Protein AF-A0A238FMV2-F1 (afdb_monomer_lite)

Sequence (104 aa):
MTIPTDPSYLFFLGNPSGGSLRYLTVKKAASAPKCGDCKIALPGIPALRPRQYAQISKRQKTVQRAYGGSRCAKCVRDRIVRSFLVEEAKIVKKVLKSQTQGKK

Radius of gyration: 26.37 Å; chains: 1; bounding box: 66×30×81 Å

pLDDT: mean 85.09, std 14.66, range [34.59, 98.06]

InterPro domains:
  IPR008195 Large ribosomal subunit protein eL34 [PF01199] (17-85)
  IPR008195 Large ribosomal subunit protein eL34 [PR01250] (17-34)
  IPR008195 Large ribosomal subunit protein eL34 [PR01250] (35-45)
  IPR008195 Large ribosomal subunit protein eL34 [PR01250] (55-77)
  IPR008195 Large ribosomal subunit protein eL34 [PTHR10759] (17-102)
  IPR038562 Large ribosomal subunit protein eL34, C-terminal domain superfamily [G3DSA:6.20.340.10] (28-104)

Structure (mmCIF, N/CA/C/O backbone):
data_AF-A0A238FMV2-F1
#
_entry.id   AF-A0A238FMV2-F1
#
loop_
_atom_site.group_PDB
_atom_site.id
_atom_site.type_symbol
_atom_site.label_atom_id
_atom_site.label_alt_id
_atom_site.label_comp_id
_atom_site.label_asym_id
_atom_site.label_entity_id
_atom_site.label_seq_id
_atom_site.pdbx_PDB_ins_code
_atom_site.Cartn_x
_atom_site.Cartn_y
_atom_site.Cartn_z
_atom_site.occupancy
_atom_site.B_iso_or_equiv
_atom_site.auth_seq_id
_atom_site.auth_comp_id
_atom_site.auth_asym_id
_atom_site.auth_atom_id
_atom_site.pdbx_PDB_model_num
ATOM 1 N N . MET A 1 1 ? 40.118 -20.876 -16.686 1.00 41.03 1 MET A N 1
ATOM 2 C CA . MET A 1 1 ? 39.629 -19.491 -16.849 1.00 41.03 1 MET A CA 1
ATOM 3 C C . MET A 1 1 ? 38.326 -19.377 -16.085 1.00 41.03 1 MET A C 1
ATOM 5 O O . MET A 1 1 ? 37.310 -19.899 -16.522 1.00 41.03 1 MET A O 1
ATOM 9 N N . THR A 1 2 ? 38.403 -18.837 -14.876 1.00 34.59 2 THR A N 1
ATOM 10 C CA . THR A 1 2 ? 37.276 -18.679 -13.958 1.00 34.59 2 THR A CA 1
ATOM 11 C C . THR A 1 2 ? 36.292 -17.677 -14.548 1.00 34.59 2 THR A C 1
ATOM 13 O O . THR A 1 2 ? 36.597 -16.494 -14.666 1.00 34.59 2 THR A O 1
ATOM 16 N N . ILE A 1 3 ? 35.119 -18.157 -14.960 1.00 47.84 3 ILE A N 1
ATOM 17 C CA . ILE A 1 3 ? 33.986 -17.290 -15.279 1.00 47.84 3 ILE A CA 1
ATOM 18 C C . ILE A 1 3 ? 33.648 -16.563 -13.970 1.00 47.84 3 ILE A C 1
ATOM 20 O O . ILE A 1 3 ? 33.321 -17.242 -12.994 1.00 47.84 3 ILE A O 1
ATOM 24 N N . PRO A 1 4 ? 33.772 -15.228 -13.889 1.00 47.28 4 PRO A N 1
ATOM 25 C CA . PRO A 1 4 ? 33.411 -14.507 -12.681 1.00 47.28 4 PRO A CA 1
ATOM 26 C C . PRO A 1 4 ? 31.911 -14.700 -12.443 1.00 47.28 4 PRO A C 1
ATOM 28 O O . PRO A 1 4 ? 31.076 -14.211 -13.200 1.00 47.28 4 PRO A O 1
ATOM 31 N N . THR A 1 5 ? 31.563 -15.426 -11.383 1.00 48.72 5 THR A N 1
ATOM 32 C CA . THR A 1 5 ? 30.194 -15.657 -10.894 1.00 48.72 5 THR A CA 1
ATOM 33 C C . THR A 1 5 ? 29.615 -14.420 -10.201 1.00 48.72 5 THR A C 1
ATOM 35 O O . THR A 1 5 ? 28.822 -14.531 -9.268 1.00 48.72 5 THR A O 1
ATOM 38 N N . ASP A 1 6 ? 30.018 -13.227 -10.632 1.00 55.88 6 ASP A N 1
ATOM 39 C CA . ASP A 1 6 ? 29.509 -11.967 -10.119 1.00 55.88 6 ASP A CA 1
ATOM 40 C C . ASP A 1 6 ? 28.157 -11.667 -10.783 1.00 55.88 6 ASP A C 1
ATOM 42 O O . ASP A 1 6 ? 28.106 -11.421 -11.993 1.00 55.88 6 ASP A O 1
ATOM 46 N N . PRO A 1 7 ? 27.041 -11.577 -10.029 1.00 56.53 7 PRO A N 1
ATOM 47 C CA . PRO A 1 7 ? 25.712 -11.309 -10.591 1.00 56.53 7 PRO A CA 1
ATOM 48 C C . PRO A 1 7 ? 25.596 -9.948 -11.304 1.00 56.53 7 PRO A C 1
ATOM 50 O O . PRO A 1 7 ? 24.514 -9.570 -11.749 1.00 56.53 7 PRO A O 1
ATOM 53 N N . SER A 1 8 ? 26.663 -9.139 -11.305 1.00 56.69 8 SER A N 1
ATOM 54 C CA . SER A 1 8 ? 26.816 -7.841 -11.981 1.00 56.69 8 SER A CA 1
ATOM 55 C C . SER A 1 8 ? 27.018 -7.926 -13.481 1.00 56.69 8 SER A C 1
ATOM 57 O O . SER A 1 8 ? 26.703 -6.939 -14.143 1.00 56.69 8 SER A O 1
ATOM 59 N N . TYR A 1 9 ? 27.472 -9.059 -14.011 1.00 55.94 9 TYR A N 1
ATOM 60 C CA . TYR A 1 9 ? 27.842 -9.183 -15.417 1.00 55.94 9 TYR A CA 1
ATOM 61 C C . TYR A 1 9 ? 27.032 -10.280 -16.100 1.00 55.94 9 TYR A C 1
ATOM 63 O O . TYR A 1 9 ? 27.497 -11.394 -16.313 1.00 55.94 9 TYR A O 1
ATOM 71 N N . LEU A 1 10 ? 25.783 -9.955 -16.439 1.00 58.50 10 LEU A N 1
ATOM 72 C CA . LEU A 1 10 ? 24.984 -10.790 -17.328 1.00 58.50 10 LEU A CA 1
ATOM 73 C C . LEU A 1 10 ? 25.258 -10.320 -18.758 1.00 58.50 10 LEU A C 1
ATOM 75 O O . LEU A 1 10 ? 24.851 -9.223 -19.151 1.00 58.50 10 LEU A O 1
ATOM 79 N N . PHE A 1 11 ? 26.030 -11.113 -19.497 1.00 64.38 11 PHE A N 1
ATOM 80 C CA . PHE A 1 11 ? 26.413 -10.805 -20.868 1.00 64.38 11 PHE A CA 1
ATOM 81 C C . PHE A 1 11 ? 25.381 -11.373 -21.839 1.00 64.38 11 PHE A C 1
ATOM 83 O O . PHE A 1 11 ? 25.134 -12.576 -21.857 1.00 64.38 11 PHE A O 1
ATOM 90 N N . PHE A 1 12 ? 24.784 -10.504 -22.652 1.00 64.44 12 PHE A N 1
ATOM 91 C CA . PHE A 1 12 ? 23.925 -10.913 -23.759 1.00 64.44 12 PHE A CA 1
ATOM 92 C C . PHE A 1 12 ? 24.692 -10.738 -25.071 1.00 64.44 12 PHE A C 1
ATOM 94 O O . PHE A 1 12 ? 25.221 -9.656 -25.339 1.00 64.44 12 PHE A O 1
ATOM 101 N N . LEU A 1 13 ? 24.778 -11.802 -25.871 1.00 68.44 13 LEU A N 1
ATOM 102 C CA . LEU A 1 13 ? 25.333 -11.742 -27.222 1.00 68.44 13 LEU A CA 1
ATOM 103 C C . LEU A 1 13 ? 24.272 -11.140 -28.147 1.00 68.44 13 LEU A C 1
ATOM 105 O O . LEU A 1 13 ? 23.273 -11.783 -28.456 1.00 68.44 13 LEU A O 1
ATOM 109 N N . GLY A 1 14 ? 24.476 -9.887 -28.55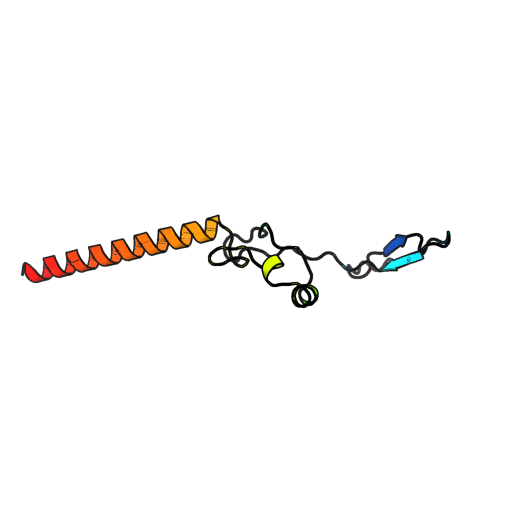2 1.00 68.31 14 GLY A N 1
ATOM 110 C CA . GLY A 1 14 ? 23.588 -9.167 -29.466 1.00 68.31 14 GLY A CA 1
ATOM 111 C C . GLY A 1 14 ? 24.344 -8.660 -30.690 1.00 68.31 14 GLY A C 1
ATOM 112 O O . GLY A 1 14 ? 25.548 -8.414 -30.616 1.00 68.31 14 GLY A O 1
ATOM 113 N N . ASN A 1 15 ? 23.640 -8.495 -31.812 1.00 72.38 15 ASN A N 1
ATOM 114 C CA . ASN A 1 15 ? 24.178 -7.899 -33.038 1.00 72.38 15 ASN A CA 1
ATOM 115 C C . ASN A 1 15 ? 23.765 -6.414 -33.118 1.00 72.38 15 ASN A C 1
ATOM 117 O O . ASN A 1 15 ? 22.637 -6.121 -33.522 1.00 72.38 15 ASN A O 1
ATOM 121 N N . PRO A 1 16 ? 24.632 -5.461 -32.725 1.00 63.94 16 PRO A N 1
ATOM 122 C CA . PRO A 1 16 ? 24.388 -4.041 -32.924 1.00 63.94 16 PRO A CA 1
ATOM 123 C C . PRO A 1 16 ? 24.664 -3.703 -34.395 1.00 63.94 16 PRO A C 1
ATOM 125 O O . PRO A 1 16 ? 25.762 -3.299 -34.762 1.00 63.94 16 PRO A O 1
ATOM 128 N N . SER A 1 17 ? 23.668 -3.940 -35.248 1.00 74.25 17 SER A N 1
ATOM 129 C CA . SER A 1 17 ? 23.548 -3.406 -36.617 1.00 74.25 17 SER A CA 1
ATOM 130 C C . SER A 1 17 ? 24.678 -3.691 -37.630 1.00 74.25 17 SER A C 1
ATOM 132 O O . SER A 1 17 ? 24.652 -3.109 -38.707 1.00 74.25 17 SER A O 1
ATOM 134 N N . GLY A 1 18 ? 25.648 -4.569 -37.341 1.00 69.62 18 GLY A N 1
ATOM 135 C CA . GLY A 1 18 ? 26.884 -4.700 -38.138 1.00 69.62 18 GLY A CA 1
ATOM 136 C C . GLY A 1 18 ? 27.394 -6.126 -38.359 1.00 69.62 18 GLY A C 1
ATOM 137 O O . GLY A 1 18 ? 28.567 -6.310 -38.664 1.00 69.62 18 GLY A O 1
ATOM 138 N N . GLY A 1 19 ? 26.562 -7.145 -38.135 1.00 72.94 19 GLY A N 1
ATOM 139 C CA . GLY A 1 19 ? 26.895 -8.552 -38.411 1.00 72.94 19 GLY A CA 1
ATOM 140 C C . GLY A 1 19 ? 27.890 -9.198 -37.437 1.00 72.94 19 GLY A C 1
ATOM 141 O O . GLY A 1 19 ? 28.064 -10.411 -37.476 1.00 72.94 19 GLY A O 1
ATOM 142 N N . SER A 1 20 ? 28.506 -8.427 -36.534 1.00 77.19 20 SER A N 1
ATOM 143 C CA . SER A 1 20 ? 29.438 -8.935 -35.519 1.00 77.19 20 SER A CA 1
ATOM 144 C C . SER A 1 20 ? 28.750 -9.111 -34.163 1.00 77.19 20 SER A C 1
ATOM 146 O O . SER A 1 20 ? 28.094 -8.199 -33.654 1.00 77.19 20 SER A O 1
ATOM 148 N N . LEU A 1 21 ? 28.912 -10.294 -33.563 1.00 79.25 21 LEU A N 1
ATOM 149 C CA . LEU A 1 21 ? 28.419 -10.586 -32.218 1.00 79.25 21 LEU A CA 1
ATOM 150 C C . LEU A 1 21 ? 29.296 -9.870 -31.189 1.00 79.25 21 LEU A C 1
ATOM 152 O O . LEU A 1 21 ? 30.511 -10.063 -31.153 1.00 79.25 21 LEU A O 1
ATOM 156 N N . ARG A 1 22 ? 28.676 -9.043 -30.344 1.00 75.75 22 ARG A N 1
ATOM 157 C CA . ARG A 1 22 ? 29.359 -8.350 -29.247 1.00 75.75 22 ARG A CA 1
ATOM 158 C C . ARG A 1 22 ? 28.698 -8.690 -27.921 1.00 75.75 22 ARG A C 1
ATOM 160 O O . ARG A 1 22 ? 27.481 -8.862 -27.843 1.00 75.75 22 ARG A O 1
ATOM 167 N N . TYR A 1 23 ? 29.509 -8.744 -26.870 1.00 78.75 23 TYR A N 1
ATOM 168 C CA . TYR A 1 23 ? 29.013 -8.852 -25.505 1.00 78.75 23 TYR A CA 1
ATOM 169 C C . TYR A 1 23 ? 28.450 -7.503 -25.060 1.00 78.75 23 TYR A C 1
ATOM 171 O O . TYR A 1 23 ? 29.179 -6.517 -24.961 1.00 78.75 23 TYR A O 1
ATOM 179 N N . LEU A 1 24 ? 27.148 -7.461 -24.785 1.00 81.19 24 LEU A N 1
ATOM 180 C CA . LEU A 1 24 ? 26.489 -6.301 -24.197 1.00 81.19 24 LEU A CA 1
ATOM 181 C C . LEU A 1 24 ? 26.262 -6.550 -22.706 1.00 81.19 24 LEU A C 1
ATOM 183 O O . LEU A 1 24 ? 25.728 -7.588 -22.308 1.00 81.19 24 LEU A O 1
ATOM 187 N N . THR A 1 25 ? 26.650 -5.579 -21.879 1.00 81.38 25 THR A N 1
ATOM 188 C CA . THR A 1 25 ? 26.427 -5.637 -20.432 1.00 81.38 25 THR A CA 1
ATOM 189 C C . THR A 1 25 ? 24.973 -5.306 -20.120 1.00 81.38 25 THR A C 1
ATOM 191 O O . THR A 1 25 ? 24.540 -4.155 -20.238 1.00 81.38 25 THR A O 1
ATOM 194 N N . VAL A 1 26 ? 24.212 -6.306 -19.677 1.00 83.19 26 VAL A N 1
ATOM 195 C CA . VAL A 1 26 ? 22.827 -6.114 -19.249 1.00 83.19 26 VAL A CA 1
ATOM 196 C C . VAL A 1 26 ? 22.792 -5.711 -17.777 1.00 83.19 26 VAL A C 1
ATOM 198 O O . VAL A 1 26 ? 23.463 -6.276 -16.914 1.00 83.19 26 VAL A O 1
ATOM 201 N N . LYS A 1 27 ? 21.968 -4.712 -17.456 1.00 84.00 27 LYS A N 1
ATOM 202 C CA . LYS A 1 27 ? 21.715 -4.314 -16.067 1.00 84.00 27 LYS A CA 1
ATOM 203 C C . LYS A 1 27 ? 20.924 -5.425 -15.359 1.00 84.00 27 LYS A C 1
ATOM 205 O O . LYS A 1 27 ? 19.881 -5.827 -15.855 1.00 84.00 27 LYS A O 1
ATOM 210 N N . LYS A 1 28 ? 21.346 -5.837 -14.152 1.00 85.25 28 LYS A N 1
ATOM 211 C CA . LYS A 1 28 ? 20.555 -6.707 -13.242 1.00 85.25 28 LYS A CA 1
ATOM 212 C C . LYS A 1 28 ? 19.062 -6.345 -13.206 1.00 85.25 28 LYS A C 1
ATOM 214 O O . LYS A 1 28 ? 18.736 -5.157 -13.062 1.00 85.25 28 LYS A O 1
ATOM 219 N N . ALA A 1 29 ? 18.207 -7.363 -13.230 1.00 86.00 29 ALA A N 1
ATOM 220 C CA . ALA A 1 29 ? 16.764 -7.218 -13.085 1.00 86.00 29 ALA A CA 1
ATOM 221 C C . ALA A 1 29 ? 16.392 -6.521 -11.763 1.00 86.00 29 ALA A C 1
ATOM 223 O O . ALA A 1 29 ? 17.052 -6.701 -10.736 1.00 86.00 29 ALA A O 1
ATOM 224 N N . ALA A 1 30 ? 15.348 -5.693 -11.800 1.00 89.75 30 ALA A N 1
ATOM 225 C CA . ALA A 1 30 ? 14.809 -5.035 -10.617 1.00 89.75 30 ALA A CA 1
ATOM 226 C C . ALA A 1 30 ? 13.786 -5.933 -9.910 1.00 89.75 30 ALA A C 1
ATOM 228 O O . ALA A 1 30 ? 13.060 -6.692 -10.549 1.00 89.75 30 ALA A O 1
ATOM 229 N N . SER A 1 31 ? 13.705 -5.817 -8.587 1.00 90.00 31 SER A N 1
ATOM 230 C CA . SER A 1 31 ? 12.673 -6.481 -7.796 1.00 90.00 31 SER A CA 1
ATOM 231 C C . SER A 1 31 ? 11.385 -5.655 -7.756 1.00 90.00 31 SER A C 1
ATOM 233 O O . SER A 1 31 ? 11.405 -4.422 -7.777 1.00 90.00 31 SER A O 1
ATOM 235 N N . ALA A 1 32 ? 10.245 -6.345 -7.692 1.00 91.69 32 ALA A N 1
ATOM 236 C CA . ALA A 1 32 ? 8.948 -5.694 -7.558 1.00 91.69 32 ALA A CA 1
ATOM 237 C C . ALA A 1 32 ? 8.760 -5.100 -6.146 1.00 91.69 32 ALA A C 1
ATOM 239 O O . ALA A 1 32 ? 9.185 -5.713 -5.157 1.00 91.69 32 ALA A O 1
ATOM 240 N N . PRO A 1 33 ? 8.089 -3.940 -6.022 1.00 92.94 33 PRO A N 1
ATOM 241 C CA . PRO A 1 33 ? 7.770 -3.353 -4.727 1.00 92.94 33 PRO A CA 1
ATOM 242 C C . PRO A 1 33 ? 6.767 -4.231 -3.976 1.00 92.94 33 PRO A C 1
ATOM 244 O O . PRO A 1 33 ? 5.782 -4.715 -4.538 1.00 92.94 33 PRO A O 1
ATOM 247 N N . LYS A 1 34 ? 7.024 -4.442 -2.685 1.00 93.81 34 LYS A N 1
ATOM 248 C CA . LYS A 1 34 ? 6.248 -5.350 -1.834 1.00 93.81 34 LYS A CA 1
ATOM 249 C C . LYS A 1 34 ? 5.324 -4.581 -0.898 1.00 93.81 34 LYS A C 1
ATOM 251 O O . LYS A 1 34 ? 5.630 -3.476 -0.460 1.00 93.81 34 LYS A O 1
ATOM 256 N N . CYS A 1 35 ? 4.203 -5.201 -0.552 1.00 94.06 35 CYS A N 1
ATOM 257 C CA . CYS A 1 35 ? 3.301 -4.715 0.481 1.00 94.06 35 CYS A CA 1
ATOM 258 C C . CYS A 1 35 ? 3.968 -4.815 1.862 1.00 94.06 35 CYS A C 1
ATOM 260 O O . CYS A 1 35 ? 4.485 -5.871 2.212 1.00 94.06 35 CYS A O 1
ATOM 262 N N . GLY A 1 36 ? 3.895 -3.768 2.687 1.00 89.38 36 GLY A N 1
ATOM 263 C CA . GLY A 1 36 ? 4.580 -3.769 3.989 1.00 89.38 36 GLY A CA 1
ATOM 264 C C . GLY A 1 36 ? 4.045 -4.763 5.039 1.00 89.38 36 GLY A C 1
ATOM 265 O O . GLY A 1 36 ? 4.773 -5.090 5.963 1.00 89.38 36 GLY A O 1
ATOM 266 N N . ASP A 1 37 ? 2.798 -5.238 4.920 1.00 90.94 37 ASP A N 1
ATOM 267 C CA . ASP A 1 37 ? 2.214 -6.220 5.860 1.00 90.94 37 ASP A CA 1
ATOM 268 C C . ASP A 1 37 ? 2.277 -7.625 5.254 1.00 90.94 37 ASP A C 1
ATOM 270 O O . ASP A 1 37 ? 2.976 -8.515 5.722 1.00 90.94 37 ASP A O 1
ATOM 274 N N . CYS A 1 38 ? 1.563 -7.783 4.139 1.00 90.44 38 CYS A N 1
ATOM 275 C CA . CYS A 1 38 ? 1.362 -9.037 3.441 1.00 90.44 38 CYS A CA 1
ATOM 276 C C . CYS A 1 38 ? 2.634 -9.514 2.670 1.00 90.44 38 CYS A C 1
ATOM 278 O O . CYS A 1 38 ? 2.669 -10.650 2.218 1.00 90.44 38 CYS A O 1
ATOM 280 N N . LYS A 1 39 ? 3.653 -8.660 2.446 1.00 90.62 39 LYS A N 1
ATOM 281 C CA . LYS A 1 39 ? 4.895 -8.913 1.656 1.00 90.62 39 LYS A CA 1
ATOM 282 C C . LYS A 1 39 ? 4.717 -9.365 0.195 1.00 90.62 39 LYS A C 1
ATOM 284 O O . LYS A 1 39 ? 5.705 -9.562 -0.510 1.00 90.62 39 LYS A O 1
ATOM 289 N N . ILE A 1 40 ? 3.481 -9.449 -0.285 1.00 92.44 40 ILE A N 1
ATOM 290 C CA . ILE A 1 40 ? 3.128 -9.735 -1.682 1.00 92.44 40 ILE A CA 1
ATOM 291 C C . ILE A 1 40 ? 3.555 -8.567 -2.586 1.00 92.44 40 ILE A C 1
ATOM 293 O O . ILE A 1 40 ? 3.494 -7.405 -2.169 1.00 92.44 40 ILE A O 1
ATOM 297 N N . ALA A 1 41 ? 3.967 -8.867 -3.820 1.00 92.69 41 ALA A N 1
ATOM 298 C CA . ALA A 1 41 ? 4.263 -7.862 -4.839 1.00 92.69 41 ALA A CA 1
ATOM 299 C C . ALA A 1 41 ? 3.018 -7.016 -5.158 1.00 92.69 41 ALA A C 1
ATOM 301 O O . ALA A 1 41 ? 1.921 -7.541 -5.352 1.00 92.69 41 ALA A O 1
ATOM 302 N N . LEU A 1 42 ? 3.170 -5.693 -5.179 1.00 91.12 42 LEU A N 1
ATOM 303 C CA . LEU A 1 42 ? 2.055 -4.780 -5.402 1.00 91.12 42 LEU A CA 1
ATOM 304 C C . LEU A 1 42 ? 1.669 -4.758 -6.889 1.00 91.12 42 LEU A C 1
ATOM 306 O O . LEU A 1 42 ? 2.507 -4.414 -7.724 1.00 91.12 42 LEU A O 1
ATOM 310 N N . PRO A 1 43 ? 0.405 -5.068 -7.235 1.00 88.69 43 PRO A N 1
ATOM 311 C CA . PRO A 1 43 ? -0.044 -4.993 -8.616 1.00 88.69 43 PRO A CA 1
ATOM 312 C C . PRO A 1 43 ? -0.160 -3.533 -9.064 1.00 88.69 43 PRO A C 1
ATOM 314 O O . PRO A 1 43 ? -0.574 -2.662 -8.291 1.00 88.69 43 PRO A O 1
ATOM 317 N N . GLY A 1 44 ? 0.177 -3.284 -10.329 1.00 89.06 44 GLY A N 1
ATOM 318 C CA . GLY A 1 44 ? 0.065 -1.968 -10.961 1.00 89.06 44 GLY A CA 1
ATOM 319 C C . GLY A 1 44 ? 1.242 -1.021 -10.718 1.00 89.06 44 GLY A C 1
ATOM 320 O O . GLY A 1 44 ? 1.159 0.127 -11.140 1.00 89.06 44 GLY A O 1
ATOM 321 N N . ILE A 1 45 ? 2.322 -1.472 -10.066 1.00 92.19 45 ILE A N 1
ATOM 322 C CA . ILE A 1 45 ? 3.555 -0.684 -9.913 1.00 92.19 45 ILE A CA 1
ATOM 323 C C . ILE A 1 45 ? 4.689 -1.384 -10.663 1.00 92.19 45 ILE A C 1
ATOM 325 O O . ILE A 1 45 ? 4.928 -2.569 -10.417 1.00 92.19 45 ILE A O 1
ATOM 329 N N . PRO A 1 46 ? 5.386 -0.683 -11.576 1.00 92.19 46 PRO A N 1
ATOM 330 C CA . PRO A 1 46 ? 6.439 -1.284 -12.379 1.00 92.19 46 PRO A CA 1
ATOM 331 C C . PRO A 1 46 ? 7.637 -1.666 -11.506 1.00 92.19 46 PRO A C 1
ATOM 333 O O . PRO A 1 46 ? 8.056 -0.892 -10.652 1.00 92.19 46 PRO A O 1
ATOM 336 N N . ALA A 1 47 ? 8.216 -2.845 -11.739 1.00 92.81 47 ALA A N 1
ATOM 337 C CA . ALA A 1 47 ? 9.423 -3.296 -11.050 1.00 92.81 47 ALA A CA 1
ATOM 338 C C . ALA A 1 47 ? 10.657 -2.595 -11.634 1.00 92.81 47 ALA A C 1
ATOM 340 O O . ALA A 1 47 ? 11.171 -2.980 -12.683 1.00 92.81 47 ALA A O 1
ATOM 341 N N . LEU A 1 48 ? 11.117 -1.539 -10.965 1.00 92.06 48 LEU A N 1
ATOM 342 C CA . LEU A 1 48 ? 12.233 -0.708 -11.416 1.00 92.06 48 LEU A CA 1
ATOM 343 C C . LEU A 1 48 ? 13.266 -0.499 -10.315 1.00 92.06 48 LEU A C 1
ATOM 345 O O . LEU A 1 48 ? 13.020 -0.755 -9.137 1.00 92.06 48 LEU A O 1
ATOM 349 N N . ARG A 1 49 ? 14.454 -0.019 -10.694 1.00 91.75 49 ARG A N 1
ATOM 350 C CA . ARG A 1 49 ? 15.492 0.324 -9.717 1.00 91.75 49 ARG A CA 1
ATOM 351 C C . ARG A 1 49 ? 15.165 1.643 -9.006 1.00 91.75 49 ARG A C 1
ATOM 353 O O . ARG A 1 49 ? 14.599 2.536 -9.637 1.00 91.75 49 ARG A O 1
ATOM 360 N N . PRO A 1 50 ? 15.621 1.842 -7.753 1.00 91.19 50 PRO A N 1
ATOM 361 C CA . PRO A 1 50 ? 15.367 3.061 -6.975 1.00 91.19 50 PRO A CA 1
ATOM 362 C C . PRO A 1 50 ? 15.630 4.369 -7.737 1.00 91.19 50 PRO A C 1
ATOM 364 O O . PRO A 1 50 ? 14.791 5.264 -7.741 1.00 91.19 50 PRO A O 1
ATOM 367 N N . ARG A 1 51 ? 16.744 4.451 -8.479 1.00 92.50 51 ARG A N 1
ATOM 368 C CA . ARG A 1 51 ? 17.089 5.639 -9.280 1.00 92.50 51 ARG A CA 1
ATOM 369 C C . ARG A 1 51 ? 16.124 5.892 -10.447 1.00 92.50 51 ARG A C 1
ATOM 371 O O . ARG A 1 51 ? 15.874 7.039 -10.791 1.00 92.50 51 ARG A O 1
ATOM 378 N N . GLN A 1 52 ? 15.568 4.841 -11.048 1.00 92.56 52 GLN A N 1
ATOM 379 C CA . GLN A 1 52 ? 14.629 4.960 -12.170 1.00 92.56 52 GLN A CA 1
ATOM 380 C C . GLN A 1 52 ? 13.248 5.439 -11.708 1.00 92.56 52 GLN A C 1
ATOM 382 O O . GLN A 1 52 ? 12.571 6.148 -12.445 1.00 92.56 52 GLN A O 1
ATOM 387 N N . TYR A 1 53 ? 12.850 5.152 -10.463 1.00 92.69 53 TYR A N 1
ATOM 388 C CA . TYR A 1 53 ? 11.607 5.696 -9.905 1.00 92.69 53 TYR A CA 1
ATOM 389 C C . TYR A 1 53 ? 11.614 7.226 -9.786 1.00 92.69 53 TYR A C 1
ATOM 391 O O . TYR A 1 53 ? 10.542 7.837 -9.799 1.00 92.69 53 TYR A O 1
ATOM 399 N N . ALA A 1 54 ? 12.787 7.862 -9.700 1.00 92.56 54 ALA A N 1
ATOM 400 C CA . ALA A 1 54 ? 12.891 9.320 -9.708 1.00 92.56 54 ALA A CA 1
ATOM 401 C C . ALA A 1 54 ? 12.514 9.926 -11.073 1.00 92.56 54 ALA A C 1
ATOM 403 O O . ALA A 1 54 ? 11.964 11.019 -11.117 1.00 92.56 54 ALA A O 1
ATOM 404 N N . GLN A 1 55 ? 12.742 9.197 -12.170 1.00 94.12 55 GLN A N 1
ATOM 405 C CA . GLN A 1 55 ? 12.477 9.662 -13.539 1.00 94.12 55 GLN A CA 1
ATOM 406 C C . GLN A 1 55 ? 11.009 9.519 -13.956 1.00 94.12 55 GLN A C 1
ATOM 408 O O . GLN A 1 55 ? 10.582 10.082 -14.958 1.00 94.12 55 GLN A O 1
ATOM 413 N N . ILE A 1 56 ? 10.232 8.744 -13.203 1.00 93.50 56 ILE A N 1
ATOM 414 C CA . ILE A 1 56 ? 8.865 8.382 -13.562 1.00 93.50 56 ILE A CA 1
ATOM 415 C C . ILE A 1 56 ? 7.847 9.270 -12.847 1.00 93.50 56 ILE A C 1
ATOM 417 O O . ILE A 1 56 ? 8.046 9.706 -11.709 1.00 93.50 56 ILE A O 1
ATOM 421 N N . SER A 1 57 ? 6.709 9.504 -13.501 1.00 95.06 57 SER A N 1
ATOM 422 C CA . SER A 1 57 ? 5.598 10.274 -12.946 1.00 95.06 57 SER A CA 1
ATOM 423 C C . SER A 1 57 ? 4.929 9.577 -11.753 1.00 95.06 57 SER A C 1
ATOM 425 O O . SER A 1 57 ? 4.966 8.356 -11.584 1.00 95.06 57 SER A O 1
ATOM 427 N N . LYS A 1 58 ? 4.268 10.361 -10.895 1.00 91.50 58 LYS A N 1
ATOM 428 C CA . LYS A 1 58 ? 3.582 9.842 -9.698 1.00 91.50 58 LYS A CA 1
ATOM 429 C C . LYS A 1 58 ? 2.501 8.810 -10.039 1.00 91.50 58 LYS A C 1
ATOM 431 O O . LYS A 1 58 ? 2.390 7.805 -9.347 1.00 91.50 58 LYS A O 1
ATOM 436 N N . ARG A 1 59 ? 1.771 9.007 -11.143 1.00 92.94 59 ARG A N 1
ATOM 437 C CA . ARG A 1 59 ? 0.684 8.116 -11.585 1.00 92.94 59 ARG A CA 1
ATOM 438 C C . ARG A 1 59 ? 1.137 6.672 -11.805 1.00 92.94 59 ARG A C 1
ATOM 440 O O . ARG A 1 59 ? 0.368 5.763 -11.541 1.00 92.94 59 ARG A O 1
ATOM 447 N N . GLN A 1 60 ? 2.367 6.462 -12.264 1.00 92.00 60 GLN A N 1
ATOM 448 C CA . GLN A 1 60 ? 2.910 5.118 -12.485 1.00 92.00 60 GLN A CA 1
ATOM 449 C C . GLN A 1 60 ? 3.457 4.486 -11.192 1.00 92.00 60 GLN A C 1
ATOM 451 O O . GLN A 1 60 ? 3.627 3.275 -11.119 1.00 92.00 60 GLN A O 1
ATOM 456 N N . LYS A 1 61 ? 3.729 5.294 -10.158 1.00 92.25 61 LYS A N 1
ATOM 457 C CA . LYS A 1 61 ? 4.250 4.845 -8.855 1.00 92.25 61 LYS A CA 1
ATOM 458 C C . LYS A 1 61 ? 3.153 4.480 -7.855 1.00 92.25 61 LYS A C 1
ATOM 460 O O . LYS A 1 61 ? 3.429 3.809 -6.865 1.00 92.25 61 LYS A O 1
ATOM 465 N N . THR A 1 62 ? 1.925 4.944 -8.073 1.00 93.38 62 THR A N 1
ATOM 466 C CA . THR A 1 62 ? 0.832 4.841 -7.098 1.00 93.38 62 THR A CA 1
ATOM 467 C C . THR A 1 62 ? -0.475 4.417 -7.747 1.00 93.38 62 THR A C 1
ATOM 469 O O . THR A 1 62 ? -0.757 4.784 -8.881 1.00 93.38 62 THR A O 1
ATOM 472 N N . VAL A 1 63 ? -1.324 3.731 -6.982 1.00 93.19 63 VAL A N 1
ATOM 473 C CA . VAL A 1 63 ? -2.710 3.421 -7.369 1.00 93.19 63 VAL A CA 1
ATOM 474 C C . VAL A 1 63 ? -3.662 4.423 -6.709 1.00 93.19 63 VAL A C 1
ATOM 476 O O . VAL A 1 63 ? -3.414 4.828 -5.575 1.00 93.19 63 VAL A O 1
ATOM 479 N N . GLN A 1 64 ? -4.756 4.789 -7.384 1.00 92.81 64 GLN A N 1
ATOM 480 C CA . GLN A 1 64 ? -5.776 5.730 -6.895 1.00 92.81 64 GLN A CA 1
ATOM 481 C C . GLN A 1 64 ? -6.647 5.112 -5.782 1.00 92.81 64 GLN A C 1
ATOM 483 O O . GLN A 1 64 ? -7.786 4.715 -6.005 1.00 92.81 64 GLN A O 1
ATOM 488 N N . ARG A 1 65 ? -6.078 4.952 -4.582 1.00 91.94 65 ARG A N 1
ATOM 489 C CA . ARG A 1 65 ? -6.762 4.523 -3.349 1.00 91.94 65 ARG A CA 1
ATOM 490 C C . ARG A 1 65 ? -5.972 4.958 -2.112 1.00 91.94 65 ARG A C 1
ATOM 492 O O . ARG A 1 65 ? -4.782 5.266 -2.211 1.00 91.94 65 ARG A O 1
ATOM 499 N N . ALA A 1 66 ? -6.589 4.870 -0.933 1.00 92.62 66 ALA A N 1
ATOM 500 C CA . ALA A 1 66 ? -5.880 5.024 0.338 1.00 92.62 66 ALA A CA 1
ATOM 501 C C . ALA A 1 66 ? -4.708 4.025 0.451 1.00 92.62 66 ALA A C 1
ATOM 503 O O . ALA A 1 66 ? -4.842 2.844 0.116 1.00 92.62 66 ALA A O 1
ATOM 504 N N . TYR A 1 67 ? -3.546 4.513 0.903 1.00 93.12 67 TYR A N 1
ATOM 505 C CA . TYR A 1 67 ? -2.280 3.761 0.972 1.00 93.12 67 TYR A CA 1
ATOM 506 C C . TYR A 1 67 ? -1.811 3.152 -0.368 1.00 93.12 67 TYR A C 1
ATOM 508 O O . TYR A 1 67 ? -1.110 2.130 -0.395 1.00 93.12 67 TYR A O 1
ATOM 516 N N . GLY A 1 68 ? -2.183 3.780 -1.489 1.00 92.06 68 GLY A N 1
ATOM 517 C CA . GLY A 1 68 ? -1.761 3.401 -2.834 1.00 92.06 68 GLY A CA 1
ATOM 518 C C . GLY A 1 68 ? -0.240 3.287 -2.958 1.00 92.06 68 GLY A C 1
ATOM 519 O O . GLY A 1 68 ? 0.496 4.219 -2.661 1.00 92.06 68 GLY A O 1
ATOM 520 N N . GLY A 1 69 ? 0.229 2.116 -3.383 1.00 90.25 69 GLY A N 1
ATOM 521 C CA . GLY A 1 69 ? 1.650 1.813 -3.568 1.00 90.25 69 GLY A CA 1
ATOM 522 C C . GLY A 1 69 ? 2.486 1.550 -2.321 1.00 90.25 69 GLY A C 1
ATOM 523 O O . GLY A 1 69 ? 3.658 1.220 -2.443 1.00 90.25 69 GLY A O 1
ATOM 524 N N . SER A 1 70 ? 1.872 1.571 -1.139 1.00 91.62 70 SER A N 1
ATOM 525 C CA . SER A 1 70 ? 2.472 1.025 0.085 1.00 91.62 70 SER A CA 1
ATOM 526 C C . SER A 1 70 ? 1.813 -0.294 0.495 1.00 91.62 70 SER A C 1
ATOM 528 O O . SER A 1 70 ? 2.481 -1.236 0.931 1.00 91.62 70 SER A O 1
ATOM 530 N N . ARG A 1 71 ? 0.482 -0.380 0.347 1.00 94.38 71 ARG A N 1
ATOM 531 C CA . ARG A 1 71 ? -0.330 -1.498 0.847 1.00 94.38 71 ARG A CA 1
ATOM 532 C C . ARG A 1 71 ? -1.193 -2.122 -0.251 1.00 94.38 71 ARG A C 1
ATOM 534 O O . ARG A 1 71 ? -1.653 -1.450 -1.184 1.00 94.38 71 ARG A O 1
ATOM 541 N N . CYS A 1 72 ? -1.417 -3.433 -0.148 1.00 93.75 72 CYS A N 1
ATOM 542 C CA . CYS A 1 72 ? -2.324 -4.156 -1.039 1.00 93.75 72 CYS A CA 1
ATOM 543 C C . CYS A 1 72 ? -3.791 -3.886 -0.665 1.00 93.75 72 CYS A C 1
ATOM 545 O O . CYS A 1 72 ? -4.093 -3.477 0.456 1.00 93.75 72 CYS A O 1
ATOM 547 N N . ALA A 1 73 ? -4.714 -4.119 -1.600 1.00 93.00 73 ALA A N 1
ATOM 548 C CA . ALA A 1 73 ? -6.131 -3.810 -1.397 1.00 93.00 73 ALA A CA 1
ATOM 549 C C . ALA A 1 73 ? -6.743 -4.570 -0.205 1.00 93.00 73 ALA A C 1
ATOM 551 O O . ALA A 1 73 ? -7.489 -3.983 0.574 1.00 93.00 73 ALA A O 1
ATOM 552 N N . LYS A 1 74 ? -6.372 -5.845 -0.021 1.00 93.44 74 LYS A N 1
ATOM 553 C CA . LYS A 1 74 ? -6.835 -6.672 1.103 1.00 93.44 74 LYS A CA 1
ATOM 554 C C . LYS A 1 74 ? -6.368 -6.112 2.448 1.00 93.44 74 LYS A C 1
ATOM 556 O O . LYS A 1 74 ? -7.187 -5.812 3.305 1.00 9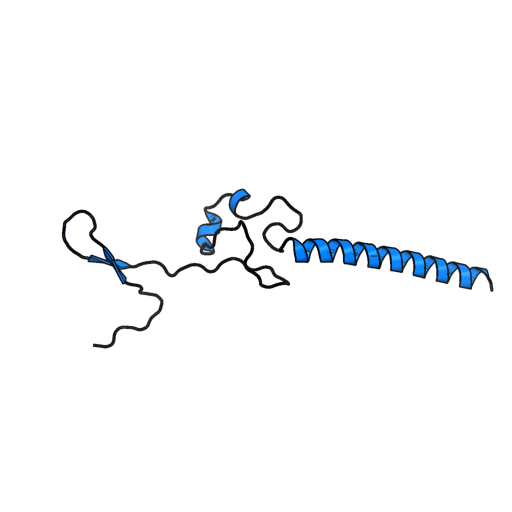3.44 74 LYS A O 1
ATOM 561 N N . CYS A 1 75 ? -5.063 -5.864 2.575 1.00 94.50 75 CYS A N 1
ATOM 562 C CA . CYS A 1 75 ? -4.472 -5.313 3.791 1.00 94.50 75 CYS A CA 1
ATOM 563 C C . CYS A 1 75 ? -5.049 -3.902 4.135 1.00 94.50 75 CYS A C 1
ATOM 565 O O . CYS A 1 75 ? -5.131 -3.549 5.309 1.00 94.50 75 CYS A O 1
ATOM 567 N N . VAL A 1 76 ? -5.497 -3.097 3.152 1.00 95.00 76 VAL A N 1
ATOM 568 C CA 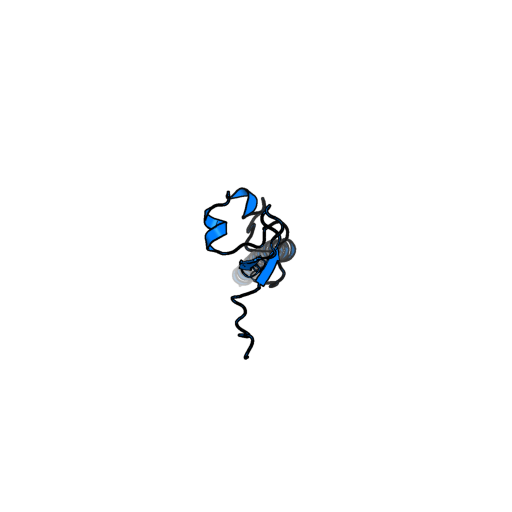. VAL A 1 76 ? -6.190 -1.807 3.400 1.00 95.00 76 VAL A CA 1
ATOM 569 C C . VAL A 1 76 ? -7.621 -2.004 3.906 1.00 95.00 76 VAL A C 1
ATOM 571 O O . VAL A 1 76 ? -8.003 -1.357 4.877 1.00 95.00 76 VAL A O 1
ATOM 574 N N . ARG A 1 77 ? -8.398 -2.908 3.295 1.00 95.25 77 ARG A N 1
ATOM 575 C CA . ARG A 1 77 ? -9.763 -3.229 3.752 1.00 95.25 77 ARG A CA 1
ATOM 576 C C . ARG A 1 77 ? -9.764 -3.700 5.201 1.00 95.25 77 ARG A C 1
ATOM 578 O O . ARG A 1 77 ? -10.523 -3.180 6.010 1.00 95.25 77 ARG A O 1
ATOM 585 N N . ASP A 1 78 ? -8.851 -4.604 5.536 1.00 95.69 78 ASP A N 1
ATOM 586 C CA . ASP A 1 78 ? -8.735 -5.123 6.893 1.00 95.69 78 ASP A CA 1
ATOM 587 C C . ASP A 1 78 ? -8.422 -4.022 7.918 1.00 95.69 78 ASP A C 1
ATOM 589 O O . ASP A 1 78 ? -8.931 -4.061 9.032 1.00 95.69 78 ASP A O 1
ATOM 593 N N . ARG A 1 79 ? -7.594 -3.026 7.565 1.00 95.56 79 ARG A N 1
ATOM 594 C CA . ARG A 1 79 ? -7.322 -1.876 8.447 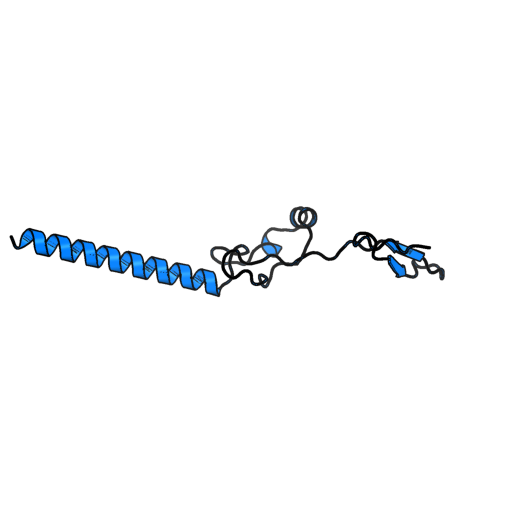1.00 95.56 79 ARG A CA 1
ATOM 595 C C . ARG A 1 79 ? -8.578 -1.051 8.689 1.00 95.56 79 ARG A C 1
ATOM 597 O O . ARG A 1 79 ? -8.845 -0.719 9.833 1.00 95.56 79 ARG A O 1
ATOM 604 N N . ILE A 1 80 ? -9.338 -0.749 7.636 1.00 96.44 80 ILE A N 1
ATOM 605 C CA . ILE A 1 80 ? -10.566 0.050 7.740 1.00 96.44 80 ILE A CA 1
ATOM 606 C C . ILE A 1 80 ? -11.573 -0.655 8.655 1.00 96.44 80 ILE A C 1
ATOM 608 O O . ILE A 1 80 ? -12.053 -0.057 9.614 1.00 96.44 80 ILE A O 1
ATOM 612 N N . VAL A 1 81 ? -11.827 -1.945 8.412 1.00 97.31 81 VAL A N 1
ATOM 613 C CA . VAL A 1 81 ? -12.785 -2.730 9.205 1.00 97.31 81 VAL A CA 1
ATOM 614 C C . VAL A 1 81 ? -12.322 -2.872 10.655 1.00 97.31 81 VAL A C 1
ATOM 616 O O . VAL A 1 81 ? -13.115 -2.679 11.572 1.00 97.31 81 VAL A O 1
ATOM 619 N N . ARG A 1 82 ? -11.035 -3.164 10.894 1.00 97.38 82 ARG A N 1
ATOM 620 C CA . ARG A 1 82 ? -10.501 -3.268 12.261 1.00 97.38 82 ARG A CA 1
ATOM 621 C C . ARG A 1 82 ? -10.606 -1.948 13.018 1.00 97.38 82 ARG A C 1
ATOM 623 O O . ARG A 1 82 ? -11.009 -1.973 14.175 1.00 97.38 82 ARG A O 1
ATOM 630 N N . SER A 1 83 ? -10.259 -0.822 12.393 1.00 97.25 83 SER A N 1
ATOM 631 C CA . SER A 1 83 ? -10.361 0.492 13.037 1.00 97.25 83 SER A CA 1
ATOM 632 C C . SER A 1 83 ? -11.799 0.799 13.441 1.00 97.25 83 SER A C 1
ATOM 634 O O . SER A 1 83 ? -12.035 1.123 14.600 1.00 97.25 83 SER A O 1
ATOM 636 N N . PHE A 1 84 ? -12.746 0.588 12.524 1.00 98.06 84 PHE A N 1
ATOM 637 C CA . PHE A 1 84 ? -14.167 0.810 12.773 1.00 98.06 84 PHE A CA 1
ATOM 638 C C . PHE A 1 84 ? -14.680 -0.024 13.957 1.00 98.06 84 PHE A C 1
ATOM 640 O O . PHE A 1 84 ? -15.157 0.525 14.944 1.00 98.06 84 PHE A O 1
ATOM 647 N N . LEU A 1 85 ? -14.493 -1.348 13.927 1.00 97.75 85 LEU A N 1
ATOM 648 C CA . LEU A 1 85 ? -14.982 -2.229 14.997 1.00 97.75 85 LEU A CA 1
ATOM 649 C C . LEU A 1 85 ? -14.346 -1.926 16.361 1.00 97.75 85 LEU A C 1
ATOM 651 O O . LEU A 1 85 ? -14.993 -2.052 17.400 1.00 97.75 85 LEU A O 1
ATOM 655 N N . VAL A 1 86 ? -13.072 -1.531 16.379 1.00 97.44 86 VAL A N 1
ATOM 656 C CA . VAL A 1 86 ? -12.377 -1.158 17.616 1.00 97.44 86 VAL A CA 1
ATOM 657 C C . VAL A 1 86 ? -12.909 0.160 18.175 1.00 97.44 86 VAL A C 1
ATOM 659 O O . VAL A 1 86 ? -13.001 0.301 19.395 1.00 97.44 86 VAL A O 1
ATOM 662 N N . GLU A 1 87 ? -13.250 1.125 17.326 1.00 98.00 87 GLU A N 1
ATOM 663 C CA . GLU A 1 87 ? -13.869 2.384 17.746 1.00 98.00 87 GLU A CA 1
ATOM 664 C C . GLU A 1 87 ? -15.278 2.165 18.298 1.00 98.00 87 GLU A C 1
ATOM 666 O O . GLU A 1 87 ? -15.557 2.611 19.412 1.00 98.00 87 GLU A O 1
ATOM 671 N N . GLU A 1 88 ? -16.101 1.367 17.621 1.00 97.38 88 GLU A N 1
ATOM 672 C CA . GLU A 1 88 ? -17.437 0.990 18.099 1.00 97.38 88 GLU A CA 1
ATOM 673 C C . GLU A 1 88 ? -17.367 0.288 19.463 1.00 97.38 88 GLU A C 1
ATOM 675 O O . GLU A 1 88 ? -18.009 0.692 20.437 1.00 97.38 88 GLU A O 1
ATOM 680 N N . ALA A 1 89 ? -16.487 -0.709 19.598 1.00 96.50 89 ALA A N 1
ATOM 681 C CA . ALA A 1 89 ? -16.291 -1.406 20.865 1.00 96.50 89 ALA A CA 1
ATOM 682 C C . ALA A 1 89 ? -15.785 -0.472 21.982 1.00 96.50 89 ALA A C 1
ATOM 684 O O . ALA A 1 89 ? -16.109 -0.678 23.155 1.00 96.50 89 ALA A O 1
ATOM 685 N N . LYS A 1 90 ? -14.990 0.558 21.658 1.00 97.38 90 LYS A N 1
ATOM 686 C CA . LYS A 1 90 ? -14.554 1.569 22.636 1.00 97.38 90 LYS A CA 1
ATOM 687 C C . LYS A 1 90 ? -15.727 2.420 23.120 1.00 97.38 90 LYS A C 1
ATOM 689 O O . LYS A 1 90 ? -15.785 2.699 24.316 1.00 97.38 90 LYS A O 1
ATOM 694 N N . ILE A 1 91 ? -16.638 2.825 22.236 1.00 96.94 91 ILE A N 1
ATOM 695 C CA . ILE A 1 91 ? -17.818 3.626 22.594 1.00 96.94 91 ILE A CA 1
ATOM 696 C C . ILE A 1 91 ? -18.748 2.815 23.497 1.00 96.94 91 ILE A C 1
ATOM 698 O O . ILE A 1 91 ? -19.071 3.264 24.596 1.00 96.94 91 ILE A O 1
ATOM 702 N N . VAL A 1 92 ? -19.075 1.579 23.109 1.00 96.81 92 VAL A N 1
ATOM 703 C CA . VAL A 1 92 ? -19.923 0.677 23.908 1.00 96.81 92 VAL A CA 1
ATOM 704 C C . VAL A 1 92 ? -19.341 0.471 25.308 1.00 96.81 92 VAL A C 1
ATOM 706 O O . VAL A 1 92 ? -20.042 0.612 26.310 1.00 96.81 92 VAL A O 1
ATOM 709 N N . LYS A 1 93 ? -18.028 0.230 25.411 1.00 96.00 93 LYS A N 1
ATOM 710 C CA . LYS A 1 93 ? -17.351 0.086 26.710 1.00 96.00 93 LYS A CA 1
ATOM 711 C C . LYS A 1 93 ? -17.420 1.352 27.569 1.00 96.00 93 LYS A C 1
ATOM 713 O O . LYS A 1 93 ? -17.472 1.231 28.789 1.00 96.00 93 LYS A O 1
ATOM 718 N N . LYS A 1 94 ? -17.393 2.550 26.976 1.00 95.81 94 LYS A N 1
ATOM 719 C CA . LYS A 1 94 ? -17.531 3.815 27.721 1.00 95.81 94 LYS A CA 1
ATOM 720 C C . LYS A 1 94 ? -18.947 3.988 28.271 1.00 95.81 94 LYS A C 1
ATOM 722 O O . LYS A 1 94 ? -19.084 4.306 29.447 1.00 95.81 94 LYS A O 1
ATOM 727 N N . VAL A 1 95 ? -19.969 3.712 27.460 1.00 95.31 95 VAL A N 1
ATOM 728 C CA . VAL A 1 95 ? -21.382 3.835 27.861 1.00 95.31 95 VAL A CA 1
ATOM 729 C C . VAL A 1 95 ? -21.740 2.847 28.974 1.00 95.31 95 VAL A C 1
ATOM 731 O O . VAL A 1 95 ? -22.380 3.220 29.955 1.00 95.31 95 VAL A O 1
ATOM 734 N N . LEU A 1 96 ? -21.276 1.598 28.880 1.00 95.12 96 LEU A N 1
ATOM 735 C CA . LEU A 1 96 ? -21.495 0.609 29.940 1.00 95.12 96 LEU A CA 1
ATOM 736 C C . LEU A 1 96 ? -20.858 1.053 31.265 1.00 95.12 96 LEU A C 1
ATOM 738 O O . LEU A 1 96 ? -21.490 0.960 32.315 1.00 95.12 96 LEU A O 1
ATOM 742 N N . LYS A 1 97 ? -19.638 1.605 31.220 1.00 94.69 97 LYS A N 1
ATOM 743 C CA . LYS A 1 97 ? -18.967 2.141 32.413 1.00 94.69 97 LYS A CA 1
ATOM 744 C C . LYS A 1 97 ? -19.744 3.301 33.041 1.00 94.69 97 LYS A C 1
ATOM 746 O O . LYS A 1 97 ? -19.950 3.282 34.253 1.00 94.69 97 LYS A O 1
ATOM 751 N N . SER A 1 98 ? -20.223 4.263 32.249 1.00 92.44 98 SER A N 1
ATOM 752 C CA . SER A 1 98 ? -21.003 5.390 32.781 1.00 92.44 98 SER A CA 1
ATOM 753 C C . SER A 1 98 ? -22.335 4.946 33.395 1.00 92.44 98 SER A C 1
ATOM 755 O O . SER A 1 98 ? -22.711 5.446 34.450 1.00 92.44 98 SER A O 1
ATOM 757 N N . GLN A 1 99 ? -23.021 3.961 32.803 1.00 90.38 99 GLN A N 1
ATOM 758 C CA . GLN A 1 99 ? -24.264 3.421 33.370 1.00 90.38 99 GLN A CA 1
ATOM 759 C C . GLN A 1 99 ? -24.038 2.701 34.706 1.00 90.38 99 GLN A C 1
ATOM 761 O O . GLN A 1 99 ? -24.817 2.884 35.635 1.00 90.38 99 GLN A O 1
ATOM 766 N N . THR A 1 100 ? -22.960 1.919 34.838 1.00 90.38 100 THR A N 1
ATOM 767 C CA . THR A 1 100 ? -22.637 1.250 36.113 1.00 90.38 100 THR A CA 1
ATOM 768 C C . THR A 1 100 ? -22.283 2.226 37.234 1.00 90.38 100 THR A C 1
ATOM 770 O O . THR A 1 100 ? -22.530 1.928 38.397 1.00 90.38 100 THR A O 1
ATOM 773 N N . GLN A 1 101 ? -21.719 3.388 36.894 1.00 83.06 101 GLN A N 1
ATOM 774 C CA . GLN 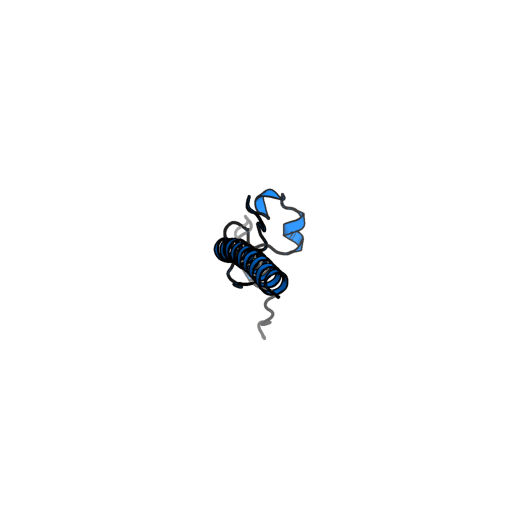A 1 101 ? -21.379 4.431 37.861 1.00 83.06 101 GLN A CA 1
ATOM 775 C C . GLN A 1 101 ? -22.605 5.238 38.296 1.00 83.06 101 GLN A C 1
ATOM 777 O O . GLN A 1 101 ? -22.721 5.542 39.474 1.00 83.06 101 GLN A O 1
ATOM 782 N N . GLY A 1 102 ? -23.534 5.535 37.381 1.00 75.38 102 GLY A N 1
ATOM 783 C CA . GLY A 1 102 ? -24.774 6.255 37.701 1.00 75.38 102 GLY A CA 1
ATOM 784 C C . GLY A 1 102 ? -25.836 5.425 38.433 1.00 75.38 102 GLY A C 1
ATOM 785 O O . GLY A 1 102 ? -26.856 5.973 38.831 1.00 75.38 102 GLY A O 1
ATOM 786 N N . LYS A 1 103 ? -25.628 4.111 38.587 1.00 66.44 103 LYS A N 1
ATOM 787 C CA . LYS A 1 103 ? -26.541 3.193 39.293 1.00 66.44 103 LYS A CA 1
ATOM 788 C C . LYS A 1 103 ? -26.073 2.853 40.719 1.00 66.44 103 LYS A C 1
ATOM 790 O O . LYS A 1 103 ? -26.625 1.937 41.324 1.00 66.44 103 LYS A O 1
ATOM 795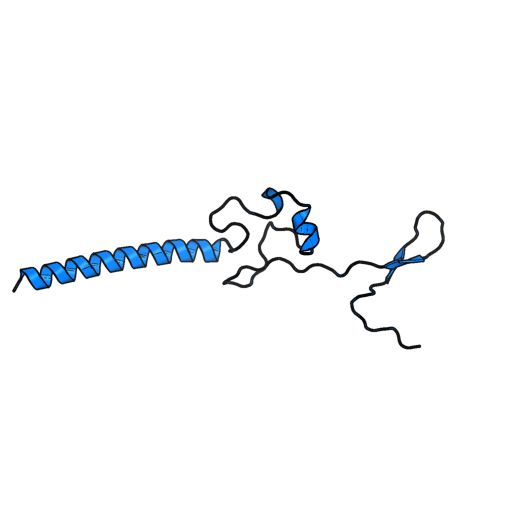 N N . LYS A 1 104 ? -25.037 3.541 41.209 1.00 53.16 104 LYS A N 1
ATOM 796 C CA . LYS A 1 104 ? -24.569 3.504 42.599 1.00 53.16 104 LYS A CA 1
ATOM 797 C C . LYS A 1 104 ? -25.123 4.680 43.383 1.00 53.16 104 LYS A C 1
ATOM 799 O O . LYS A 1 104 ? -25.230 5.767 42.779 1.00 53.16 104 LYS A O 1
#

Organism: NCBI:txid269621

Foldseek 3Di:
DDPPPPLQADWDFDDPPDPDTDTDGDGDFADAQAAPPVRHREPQADRDDPVVVVVDDPPSCFDPDVCTNRHHPVVVVVVVVVVVVVVVVVVVVVVVVVVVVVVD

Secondary structure (DSSP, 8-state):
------TT-EEEEE--SSS--EEEEE--PPPPPB-TTT-PBPTTS----HHHHHHS-HHHH--SSTTTTTS-HHHHHHHHHHHHHHHHHHHHHHHHHHHHHHT-